Protein AF-A0A0Q8EUJ4-F1 (afdb_monomer)

Sequence (119 aa):
MTDIHDAPGFGDTVRIRHTTETFQAGIAGHEGTVYGFTTPSVTGVETVGALADDFALNVHVEALNAAFWLDPSNIELVSRPDTLTLTVGNKRIVLTRTEDGCQEEIENIVPSRPWWRFW

Structure (mmCIF, N/CA/C/O backbone):
data_AF-A0A0Q8EUJ4-F1
#
_entry.id   AF-A0A0Q8EUJ4-F1
#
loop_
_atom_site.group_PDB
_atom_site.id
_atom_site.type_symbol
_atom_site.label_atom_id
_atom_site.label_alt_id
_atom_site.label_comp_id
_atom_site.label_asym_id
_atom_site.label_entity_id
_atom_site.label_seq_id
_atom_site.pdbx_PDB_ins_code
_atom_site.Cartn_x
_atom_site.Cartn_y
_atom_site.Cartn_z
_atom_site.occupancy
_atom_site.B_iso_or_equiv
_atom_site.auth_seq_id
_atom_site.auth_comp_id
_atom_site.auth_asym_id
_atom_site.auth_atom_id
_atom_site.pdbx_PDB_model_num
ATOM 1 N N . MET A 1 1 ? 10.032 18.278 9.666 1.00 36.12 1 MET A N 1
ATOM 2 C CA . MET A 1 1 ? 9.760 18.387 8.223 1.00 36.12 1 MET A CA 1
ATOM 3 C C . MET A 1 1 ? 10.194 17.062 7.641 1.00 36.12 1 MET A C 1
ATOM 5 O O . MET A 1 1 ? 11.383 16.863 7.449 1.00 36.12 1 MET A O 1
ATOM 9 N N . THR A 1 2 ? 9.272 16.103 7.587 1.00 39.72 2 THR A N 1
ATOM 10 C CA . THR A 1 2 ? 9.545 14.778 7.020 1.00 39.72 2 THR A CA 1
ATOM 11 C C . THR A 1 2 ? 9.752 14.979 5.530 1.00 39.72 2 THR A C 1
ATOM 13 O O . THR A 1 2 ? 8.941 15.653 4.894 1.00 39.72 2 THR A O 1
ATOM 16 N N . ASP A 1 3 ? 10.871 14.494 5.013 1.00 41.16 3 ASP A N 1
ATOM 17 C CA . ASP A 1 3 ? 11.167 14.562 3.594 1.00 41.16 3 ASP A CA 1
ATOM 18 C C . ASP A 1 3 ? 10.051 13.837 2.823 1.00 41.16 3 ASP A C 1
ATOM 20 O O . ASP A 1 3 ? 9.661 12.724 3.182 1.00 41.16 3 ASP A O 1
ATOM 24 N N . ILE A 1 4 ? 9.502 14.473 1.786 1.00 51.75 4 ILE A N 1
ATOM 25 C C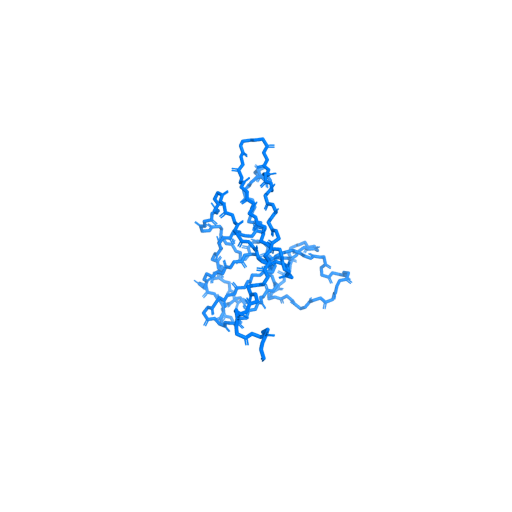A . ILE A 1 4 ? 8.439 13.889 0.946 1.00 51.75 4 ILE A CA 1
ATOM 26 C C . ILE A 1 4 ? 8.973 12.626 0.233 1.00 51.75 4 ILE A C 1
ATOM 28 O O . ILE A 1 4 ? 8.201 11.785 -0.221 1.00 51.75 4 ILE A O 1
ATOM 32 N N . HIS A 1 5 ? 10.298 12.448 0.202 1.00 52.12 5 HIS A N 1
ATOM 33 C CA . HIS A 1 5 ? 10.989 11.280 -0.335 1.00 52.12 5 HIS A CA 1
ATOM 34 C C . HIS A 1 5 ? 10.853 9.981 0.490 1.00 52.12 5 HIS A C 1
ATOM 36 O O . HIS A 1 5 ? 11.105 8.902 -0.053 1.00 52.12 5 HIS A O 1
ATOM 42 N N . ASP A 1 6 ? 10.397 10.035 1.748 1.00 68.06 6 ASP A N 1
ATOM 43 C CA . ASP A 1 6 ? 10.297 8.842 2.612 1.00 68.06 6 ASP A CA 1
ATOM 44 C C . ASP A 1 6 ? 8.879 8.278 2.783 1.00 68.06 6 ASP A C 1
ATOM 46 O O . ASP A 1 6 ? 8.702 7.219 3.389 1.00 68.06 6 ASP A O 1
ATOM 50 N N . ALA A 1 7 ? 7.855 8.921 2.215 1.00 79.75 7 ALA A N 1
ATOM 51 C CA . ALA A 1 7 ? 6.502 8.373 2.246 1.00 79.75 7 ALA A CA 1
ATOM 52 C C . ALA A 1 7 ? 6.419 7.074 1.409 1.00 79.75 7 ALA A C 1
ATOM 54 O O . ALA A 1 7 ? 6.952 7.037 0.294 1.00 79.75 7 ALA A O 1
ATOM 55 N N . PRO A 1 8 ? 5.758 6.007 1.903 1.00 90.88 8 PRO A N 1
ATOM 56 C CA . PRO A 1 8 ? 5.537 4.805 1.109 1.00 90.88 8 PRO A CA 1
ATOM 57 C C . PRO A 1 8 ? 4.744 5.110 -0.163 1.00 90.88 8 PRO A C 1
ATOM 59 O O . PRO A 1 8 ? 3.720 5.793 -0.121 1.00 90.88 8 PRO A O 1
ATOM 62 N N . GLY A 1 9 ? 5.211 4.586 -1.292 1.00 91.06 9 GLY A N 1
ATOM 63 C CA . GLY A 1 9 ? 4.607 4.795 -2.603 1.00 91.06 9 GLY A CA 1
ATOM 64 C C . GLY A 1 9 ? 4.385 3.495 -3.362 1.00 91.06 9 GLY A C 1
ATOM 65 O O . GLY A 1 9 ? 4.672 2.408 -2.873 1.00 91.06 9 GLY A O 1
ATOM 66 N N . PHE A 1 10 ? 3.868 3.608 -4.584 1.00 92.38 10 PHE A N 1
ATOM 67 C CA . PHE A 1 10 ? 3.594 2.462 -5.450 1.00 92.38 10 PHE A CA 1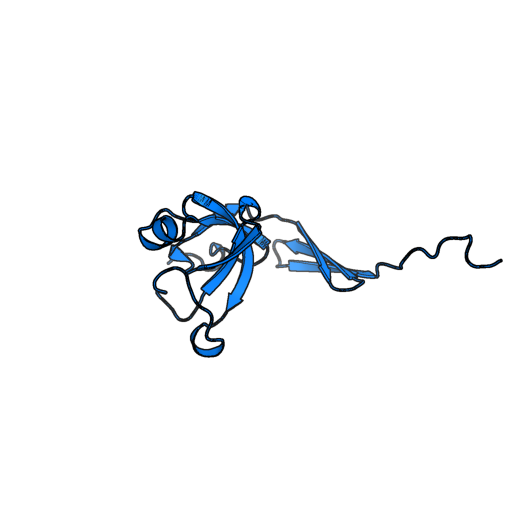
ATOM 68 C C . PHE A 1 10 ? 4.787 1.491 -5.550 1.00 92.38 10 PHE A C 1
ATOM 70 O O . PHE A 1 10 ? 5.920 1.907 -5.800 1.00 92.38 10 PHE A O 1
ATOM 77 N N . GLY A 1 11 ? 4.514 0.198 -5.361 1.00 93.50 11 GLY A N 1
ATOM 78 C CA . GLY A 1 11 ? 5.504 -0.879 -5.384 1.00 93.50 11 GLY A CA 1
ATOM 79 C C . GLY A 1 11 ? 6.316 -1.049 -4.098 1.00 93.50 11 GLY A C 1
ATOM 80 O O . GLY A 1 11 ? 7.042 -2.036 -3.986 1.00 93.50 11 GLY A O 1
ATOM 81 N N . ASP A 1 12 ? 6.198 -0.141 -3.127 1.00 95.44 12 ASP A N 1
ATOM 82 C CA . ASP A 1 12 ? 6.854 -0.300 -1.831 1.00 95.44 12 ASP A CA 1
ATOM 83 C C . ASP A 1 12 ? 6.185 -1.432 -1.034 1.00 95.44 12 ASP A C 1
ATOM 85 O O . ASP A 1 12 ? 4.958 -1.598 -1.047 1.00 95.44 12 ASP A O 1
ATOM 89 N N . THR A 1 13 ? 7.002 -2.206 -0.317 1.00 97.06 13 THR A N 1
ATOM 90 C CA . THR A 1 13 ? 6.522 -3.145 0.699 1.00 97.06 13 THR A CA 1
ATOM 91 C C . THR A 1 13 ? 6.380 -2.396 2.009 1.00 97.06 13 THR A C 1
ATOM 93 O O . THR A 1 13 ? 7.309 -1.723 2.465 1.00 97.06 13 THR A O 1
ATOM 96 N N . VAL A 1 14 ? 5.220 -2.532 2.631 1.00 97.88 14 VAL A N 1
ATOM 97 C CA . VAL A 1 14 ? 4.864 -1.851 3.870 1.00 97.88 14 VAL A CA 1
ATOM 98 C C . VAL A 1 14 ? 4.340 -2.846 4.888 1.00 97.88 14 VAL A C 1
ATOM 100 O O . VAL A 1 14 ? 3.803 -3.889 4.522 1.00 97.88 14 VAL A O 1
ATOM 103 N N . ARG A 1 15 ? 4.453 -2.507 6.169 1.00 98.19 15 ARG A N 1
ATOM 104 C CA . ARG A 1 15 ? 3.775 -3.211 7.255 1.00 98.19 15 ARG A CA 1
ATOM 105 C C . ARG A 1 15 ? 2.662 -2.339 7.805 1.00 98.19 15 ARG A C 1
ATOM 107 O O . ARG A 1 15 ? 2.824 -1.132 7.972 1.00 98.19 15 ARG A O 1
ATOM 114 N N . ILE A 1 16 ? 1.520 -2.951 8.077 1.00 98.12 16 ILE A N 1
ATOM 115 C CA . ILE A 1 16 ? 0.373 -2.268 8.666 1.00 98.12 16 ILE A CA 1
ATOM 116 C C . ILE A 1 16 ? 0.617 -2.138 10.169 1.00 98.12 16 ILE A C 1
ATOM 118 O O . ILE A 1 16 ? 0.851 -3.130 10.864 1.00 98.12 16 ILE A O 1
ATOM 122 N N . ARG A 1 17 ? 0.572 -0.909 10.688 1.00 97.62 17 ARG A N 1
ATOM 123 C CA . ARG A 1 17 ? 0.792 -0.627 12.110 1.00 97.62 17 ARG A CA 1
ATOM 124 C C . ARG A 1 17 ? -0.314 -1.223 12.970 1.00 97.62 17 ARG A C 1
ATOM 126 O O . ARG A 1 17 ? -1.451 -1.385 12.531 1.00 97.62 17 ARG A O 1
ATOM 133 N N . HIS A 1 18 ? 0.012 -1.487 14.231 1.00 97.50 18 HIS A N 1
ATOM 134 C CA . HIS A 1 18 ? -0.974 -1.853 15.242 1.00 97.50 18 HIS A CA 1
ATOM 135 C C . HIS A 1 18 ? -1.706 -0.609 15.755 1.00 97.50 18 HIS A C 1
ATOM 137 O O . HIS A 1 18 ? -1.171 0.136 16.575 1.00 97.50 18 HIS A O 1
ATOM 143 N N . THR A 1 19 ? -2.940 -0.417 15.297 1.00 96.25 19 THR A N 1
ATOM 144 C CA . THR A 1 19 ? -3.913 0.522 15.864 1.00 96.25 19 THR A CA 1
ATOM 145 C C . THR A 1 19 ? -5.175 -0.241 16.253 1.00 96.25 19 THR A C 1
ATOM 147 O O . THR A 1 19 ? -5.312 -1.431 15.958 1.00 96.25 19 THR A O 1
ATOM 150 N N . THR A 1 20 ? -6.109 0.423 16.934 1.00 97.06 20 THR A N 1
ATOM 151 C CA . THR A 1 20 ? -7.403 -0.184 17.271 1.00 97.06 20 THR A CA 1
ATOM 152 C C . THR A 1 20 ? -8.143 -0.621 16.006 1.00 97.06 20 THR A C 1
ATOM 154 O O . THR A 1 20 ? -8.658 -1.733 15.940 1.00 97.06 20 THR A O 1
ATOM 157 N N . GLU A 1 21 ? -8.150 0.231 14.986 1.00 97.25 21 GLU A N 1
ATOM 158 C CA . GLU A 1 21 ? -8.877 0.053 13.733 1.00 97.25 21 GLU A CA 1
ATOM 159 C C . GLU A 1 21 ? -8.264 -1.073 12.894 1.00 97.25 21 GLU A C 1
ATOM 161 O O . GLU A 1 21 ? -8.978 -1.970 12.445 1.00 97.25 21 GLU A O 1
ATOM 166 N N . THR A 1 22 ? -6.935 -1.091 12.736 1.00 97.75 22 THR A N 1
ATOM 167 C CA . THR A 1 22 ? -6.249 -2.144 11.968 1.00 97.75 22 THR A CA 1
ATOM 168 C C . THR A 1 22 ? -6.288 -3.494 12.683 1.00 97.75 22 THR A C 1
ATOM 170 O O . THR A 1 22 ? -6.347 -4.539 12.031 1.00 97.75 22 THR A O 1
ATOM 173 N N . PHE A 1 23 ? -6.298 -3.498 14.021 1.00 97.81 23 PHE A N 1
ATOM 174 C CA . PHE A 1 23 ? -6.473 -4.713 14.812 1.00 97.81 23 PHE A CA 1
ATOM 175 C C . PHE A 1 23 ? -7.892 -5.271 14.674 1.00 97.81 23 PHE A C 1
ATOM 177 O O . PHE A 1 23 ? -8.056 -6.465 14.436 1.00 97.81 23 PHE A O 1
ATOM 184 N N . GLN A 1 24 ? -8.917 -4.419 14.763 1.00 97.50 24 GLN A N 1
ATOM 185 C CA . GLN A 1 24 ? -10.316 -4.822 14.577 1.00 97.50 24 GLN A CA 1
ATOM 186 C C . GLN A 1 24 ? -10.600 -5.323 13.159 1.00 97.50 24 GLN A C 1
ATOM 188 O O . GLN A 1 24 ? -11.367 -6.267 12.990 1.00 97.50 24 GLN A O 1
ATOM 193 N N . ALA A 1 25 ? -9.946 -4.738 12.155 1.00 96.62 25 ALA A N 1
ATOM 194 C CA . ALA A 1 25 ? -9.999 -5.212 10.777 1.00 96.62 25 ALA A CA 1
ATOM 195 C C . ALA A 1 25 ? -9.213 -6.520 10.545 1.00 96.62 25 ALA A C 1
ATOM 197 O O . ALA A 1 25 ? -9.311 -7.102 9.469 1.00 96.62 25 ALA A O 1
ATOM 198 N N . GLY A 1 26 ? -8.440 -6.996 11.530 1.00 97.88 26 GLY A N 1
ATOM 199 C CA . GLY A 1 26 ? -7.658 -8.230 11.424 1.00 97.88 26 GLY A CA 1
ATOM 200 C C . GLY A 1 26 ? -6.434 -8.123 10.512 1.00 97.88 26 GLY A C 1
ATOM 201 O O . GLY A 1 26 ? -5.947 -9.142 10.034 1.00 97.88 26 GLY A O 1
ATOM 202 N N . ILE A 1 27 ? -5.942 -6.905 10.258 1.00 98.25 27 ILE A N 1
ATOM 203 C CA . ILE A 1 27 ? -4.842 -6.639 9.314 1.00 98.25 27 ILE A CA 1
ATOM 204 C C . ILE A 1 27 ? -3.578 -6.086 9.983 1.00 98.25 27 ILE A C 1
ATOM 206 O O . ILE A 1 27 ? -2.541 -5.964 9.336 1.00 98.25 27 ILE A O 1
ATOM 210 N N . ALA A 1 28 ? -3.639 -5.744 11.272 1.00 98.12 28 ALA A N 1
ATOM 211 C CA . ALA A 1 28 ? -2.490 -5.230 12.010 1.00 98.12 28 ALA A CA 1
ATOM 212 C C . ALA A 1 28 ? -1.296 -6.201 11.980 1.00 98.12 28 ALA A C 1
ATOM 214 O O . ALA A 1 28 ? -1.448 -7.398 12.221 1.00 98.12 28 ALA A O 1
ATOM 215 N N . GLY A 1 29 ? -0.103 -5.673 11.710 1.00 98.00 29 GLY A N 1
ATOM 216 C CA . GLY A 1 29 ? 1.145 -6.433 11.653 1.00 98.00 29 GLY A CA 1
ATOM 217 C C . GLY A 1 29 ? 1.390 -7.168 10.332 1.00 98.00 29 GLY A C 1
ATOM 218 O O . GLY A 1 29 ? 2.516 -7.607 10.099 1.00 98.00 29 GLY A O 1
ATOM 219 N N . HIS A 1 30 ? 0.393 -7.273 9.447 1.00 98.38 30 HIS A N 1
ATOM 220 C CA . HIS A 1 30 ? 0.593 -7.855 8.123 1.00 98.38 30 HIS A CA 1
ATOM 221 C C . HIS A 1 30 ? 1.440 -6.946 7.228 1.00 98.38 30 HIS A C 1
ATOM 223 O O . HIS A 1 30 ? 1.339 -5.717 7.274 1.00 98.38 30 HIS A O 1
ATOM 229 N N . GLU A 1 31 ? 2.260 -7.572 6.387 1.00 98.38 31 GLU A N 1
ATOM 230 C CA . GLU A 1 31 ? 2.954 -6.905 5.291 1.00 98.38 31 GLU A CA 1
ATOM 231 C C . GLU A 1 31 ? 2.119 -6.947 4.013 1.00 98.38 31 GLU A C 1
ATOM 233 O O . GLU A 1 31 ? 1.374 -7.899 3.764 1.00 98.38 31 GLU A O 1
ATOM 238 N N . GLY A 1 32 ? 2.267 -5.916 3.191 1.00 97.75 32 GLY A N 1
ATOM 239 C CA . GLY A 1 32 ? 1.621 -5.822 1.894 1.00 97.75 32 GLY A CA 1
ATOM 240 C C . GLY A 1 32 ? 2.370 -4.900 0.944 1.00 97.75 32 GLY A C 1
ATOM 241 O O . GLY A 1 32 ? 3.336 -4.235 1.322 1.00 97.75 32 GLY A O 1
ATOM 242 N N . THR A 1 33 ? 1.916 -4.859 -0.302 1.00 97.62 33 THR A N 1
ATOM 243 C CA . THR A 1 33 ? 2.486 -4.005 -1.348 1.00 97.62 33 THR A CA 1
ATOM 244 C C . THR A 1 33 ? 1.537 -2.861 -1.661 1.00 97.62 33 THR A C 1
ATOM 246 O O . THR A 1 33 ? 0.335 -3.067 -1.832 1.00 97.62 33 THR A O 1
ATOM 249 N N . VAL A 1 34 ? 2.073 -1.647 -1.769 1.00 97.56 34 VAL A N 1
ATOM 250 C CA . VAL A 1 34 ? 1.285 -0.476 -2.163 1.00 97.56 34 VAL A CA 1
ATOM 251 C C . VAL A 1 34 ? 0.981 -0.537 -3.662 1.00 97.56 34 VAL A C 1
ATOM 253 O O . VAL A 1 34 ? 1.890 -0.512 -4.490 1.00 97.56 34 VAL A O 1
ATOM 256 N N . TYR A 1 35 ? -0.298 -0.590 -4.028 1.00 95.00 35 TYR A N 1
ATOM 257 C CA . TYR A 1 35 ? -0.763 -0.675 -5.422 1.00 95.00 35 TYR A CA 1
ATOM 258 C C . TYR A 1 35 ? -1.258 0.655 -5.986 1.00 95.00 35 TYR A C 1
ATOM 260 O O . TYR A 1 35 ? -1.444 0.787 -7.194 1.00 95.00 35 TYR A O 1
ATOM 268 N N . GLY A 1 36 ? -1.428 1.667 -5.143 1.00 94.88 36 GLY A N 1
ATOM 269 C CA . GLY A 1 36 ? -1.800 2.997 -5.596 1.00 94.88 36 GLY A CA 1
ATOM 270 C C . GLY A 1 36 ? -2.254 3.887 -4.458 1.00 94.88 36 GLY A C 1
ATOM 271 O O . GLY A 1 36 ? -2.131 3.540 -3.284 1.00 94.88 36 GLY A O 1
ATOM 272 N N . PHE A 1 37 ? -2.801 5.034 -4.831 1.00 96.62 37 PHE A N 1
ATOM 273 C CA . PHE A 1 37 ? -3.415 5.981 -3.918 1.00 96.62 37 PHE A CA 1
ATOM 274 C C . PHE A 1 37 ? -4.732 6.485 -4.497 1.00 96.62 37 PHE A C 1
ATOM 276 O O . PHE A 1 37 ? -5.008 6.327 -5.687 1.00 96.62 37 PHE A O 1
ATOM 283 N N . THR A 1 38 ? -5.544 7.097 -3.650 1.00 97.06 38 THR A N 1
ATOM 284 C CA . THR A 1 38 ? -6.783 7.745 -4.065 1.00 97.06 38 THR A CA 1
ATOM 285 C C . THR A 1 38 ? -7.088 8.955 -3.190 1.00 97.06 38 THR A C 1
ATOM 287 O O . THR A 1 38 ? -6.471 9.145 -2.142 1.00 97.06 38 THR A O 1
ATOM 290 N N . THR A 1 39 ? -8.068 9.739 -3.632 1.00 97.44 39 THR A N 1
ATOM 291 C CA . THR A 1 39 ? -8.747 10.796 -2.881 1.00 97.44 39 THR A CA 1
ATOM 292 C C . THR A 1 39 ? -10.138 10.264 -2.511 1.00 97.44 39 THR A C 1
ATOM 294 O O . THR A 1 39 ? -11.024 10.205 -3.378 1.00 97.44 39 THR A O 1
ATOM 297 N N . PRO A 1 40 ? -10.339 9.762 -1.280 1.00 97.31 40 PRO A N 1
ATOM 298 C CA . PRO A 1 40 ? -11.570 9.075 -0.895 1.00 97.31 40 PRO A CA 1
ATOM 299 C C . PRO A 1 40 ? -12.835 9.917 -1.040 1.00 97.31 40 PRO A C 1
ATOM 301 O O . PRO A 1 40 ? -13.860 9.367 -1.435 1.00 97.31 40 PRO A O 1
ATOM 304 N N . SER A 1 41 ? -12.780 11.237 -0.850 1.00 97.12 41 SER A N 1
ATOM 305 C CA . SER A 1 41 ? -13.943 12.108 -1.081 1.00 97.12 41 SER A CA 1
ATOM 306 C C . SER A 1 41 ? -14.446 12.097 -2.532 1.00 97.12 41 SER A C 1
ATOM 308 O O . SER A 1 41 ? -15.632 12.317 -2.776 1.00 97.12 41 SER A O 1
ATOM 310 N N . VAL A 1 42 ? -13.563 11.809 -3.496 1.00 97.75 42 VAL A N 1
ATOM 311 C CA . VAL A 1 42 ? -13.880 11.748 -4.932 1.00 97.75 42 VAL A CA 1
ATOM 312 C C . VAL A 1 42 ? -14.335 10.350 -5.342 1.00 97.75 42 VAL A C 1
ATOM 314 O O . VAL A 1 42 ? -15.220 10.204 -6.183 1.00 97.75 42 VAL A O 1
ATOM 317 N N . THR A 1 43 ? -13.718 9.315 -4.773 1.00 96.81 43 THR A N 1
ATOM 318 C CA . THR A 1 43 ? -13.943 7.919 -5.187 1.00 96.81 43 THR A CA 1
ATOM 319 C C . THR A 1 43 ? -14.963 7.171 -4.334 1.00 96.81 43 THR A C 1
ATOM 321 O O . THR A 1 43 ? -15.510 6.170 -4.790 1.00 96.81 43 THR A O 1
ATOM 324 N N . GLY A 1 44 ? -15.237 7.645 -3.118 1.00 95.69 44 GLY A N 1
ATOM 325 C CA . GLY A 1 44 ? -16.159 7.017 -2.174 1.00 95.69 44 GLY A CA 1
ATOM 326 C C . GLY A 1 44 ? -15.671 5.676 -1.623 1.00 95.69 44 GLY A C 1
ATOM 327 O O . GLY A 1 44 ? -16.495 4.874 -1.189 1.00 95.69 44 GLY A O 1
ATOM 328 N N . VAL A 1 45 ? -14.363 5.395 -1.676 1.00 96.75 45 VAL A N 1
ATOM 329 C CA . VAL A 1 45 ? -13.817 4.140 -1.142 1.00 96.75 45 VAL A CA 1
ATOM 330 C C . VAL A 1 45 ? -13.956 4.083 0.377 1.00 96.75 45 VAL A C 1
ATOM 332 O O . VAL A 1 45 ? -13.790 5.087 1.069 1.00 96.75 45 VAL A O 1
ATOM 335 N N . GLU A 1 46 ? -14.223 2.889 0.898 1.00 96.75 46 GLU A N 1
ATOM 336 C CA . GLU A 1 46 ? -14.187 2.635 2.334 1.00 96.75 46 GLU A CA 1
ATOM 337 C C . GLU A 1 46 ? -12.739 2.467 2.799 1.00 96.75 46 GLU A C 1
ATOM 339 O O . GLU A 1 46 ? -11.951 1.757 2.166 1.00 96.75 46 GLU A O 1
ATOM 344 N N . THR A 1 47 ? -12.395 3.122 3.907 1.00 97.56 47 THR A N 1
ATOM 345 C CA . THR A 1 47 ? -11.055 3.082 4.496 1.00 97.56 47 THR A CA 1
ATOM 346 C C . THR A 1 47 ? -11.059 2.372 5.835 1.00 97.56 47 THR A C 1
ATOM 348 O O . THR A 1 47 ? -12.026 2.431 6.596 1.00 97.56 47 THR A O 1
ATOM 351 N N . VAL A 1 48 ? 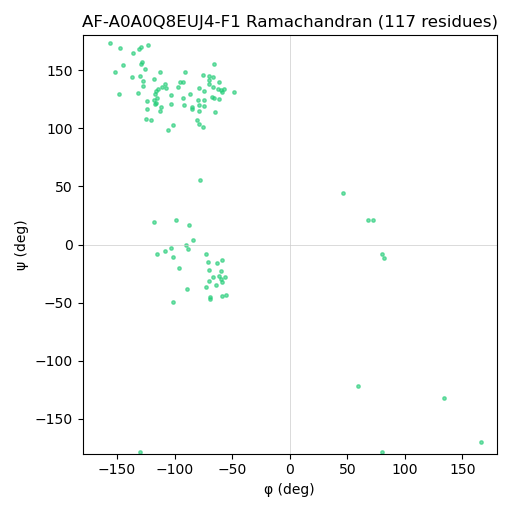-9.947 1.711 6.149 1.00 97.69 48 VAL A N 1
ATOM 352 C CA . VAL A 1 48 ? -9.754 1.120 7.470 1.00 97.69 48 VAL A CA 1
ATOM 353 C C . VAL A 1 48 ? -9.303 2.213 8.429 1.00 97.69 48 VAL A C 1
ATOM 355 O O . VAL A 1 48 ? -8.161 2.675 8.384 1.00 97.69 48 VAL A O 1
ATOM 358 N N . GLY A 1 49 ? -10.225 2.605 9.304 1.00 93.56 49 GLY A N 1
ATOM 359 C CA . GLY A 1 49 ? -10.032 3.694 10.251 1.00 93.56 49 GLY A CA 1
ATOM 360 C C . GLY A 1 49 ? -10.224 5.079 9.637 1.00 93.56 49 GLY A C 1
ATOM 361 O O . GLY A 1 49 ? -10.588 5.230 8.468 1.00 93.56 49 GLY A O 1
ATOM 362 N N . ALA A 1 50 ? -10.015 6.096 10.472 1.00 93.56 50 ALA A N 1
ATOM 363 C CA . ALA A 1 50 ? -10.089 7.488 10.057 1.00 93.56 50 ALA A CA 1
ATOM 364 C C . ALA A 1 50 ? -8.844 7.885 9.257 1.00 93.56 50 ALA A C 1
ATOM 366 O O . ALA A 1 50 ? -7.738 7.428 9.547 1.00 93.56 50 ALA A O 1
ATOM 367 N N . LEU A 1 51 ? -9.043 8.770 8.285 1.00 95.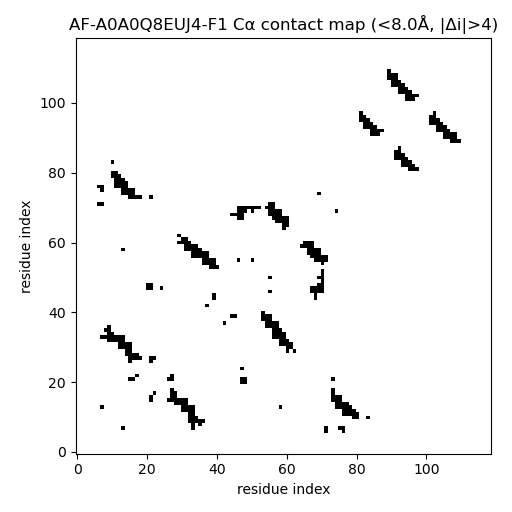12 51 LEU A N 1
ATOM 368 C CA . LEU A 1 51 ? -7.957 9.402 7.551 1.00 95.12 51 LEU A CA 1
ATOM 369 C C . LEU A 1 51 ? -7.628 10.753 8.182 1.00 95.12 51 LEU A C 1
ATOM 371 O O . LEU A 1 51 ? -8.536 11.490 8.579 1.00 95.12 51 LEU A O 1
ATOM 375 N N . ALA A 1 52 ? -6.342 11.074 8.265 1.00 93.88 52 ALA A N 1
ATOM 376 C CA . ALA A 1 52 ? -5.873 12.391 8.673 1.00 93.88 52 ALA A CA 1
ATOM 377 C C . ALA A 1 52 ? -6.122 13.431 7.571 1.00 93.88 52 ALA A C 1
ATOM 379 O O . ALA A 1 52 ? -6.496 14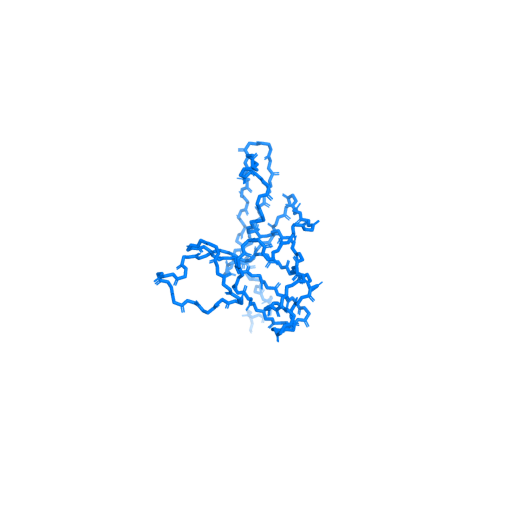.564 7.868 1.00 93.88 52 ALA A O 1
ATOM 380 N N . ASP A 1 53 ? -5.972 13.008 6.314 1.00 94.19 53 ASP A N 1
ATOM 381 C CA . ASP A 1 53 ? -6.147 13.815 5.110 1.00 94.19 53 ASP A CA 1
ATOM 382 C C . ASP A 1 53 ? -7.049 13.090 4.098 1.00 94.19 53 ASP A C 1
ATOM 384 O O . ASP A 1 53 ? -7.313 11.896 4.210 1.00 94.19 53 ASP A O 1
ATOM 388 N N . ASP A 1 54 ? -7.510 13.785 3.057 1.00 96.50 54 ASP A N 1
ATOM 389 C CA . ASP A 1 54 ? -8.290 13.183 1.963 1.00 96.50 54 ASP A CA 1
ATOM 390 C C . ASP A 1 54 ? -7.391 12.411 0.974 1.00 96.50 54 ASP A C 1
ATOM 392 O O . ASP A 1 54 ? -7.332 12.681 -0.228 1.00 96.50 54 ASP A O 1
ATOM 396 N N . PHE A 1 55 ? -6.624 11.468 1.518 1.00 95.75 55 PHE A N 1
ATOM 397 C CA . PHE A 1 55 ? -5.638 10.661 0.819 1.00 95.75 55 PHE A CA 1
ATOM 398 C C . PHE A 1 55 ? -5.546 9.278 1.465 1.00 95.75 55 PHE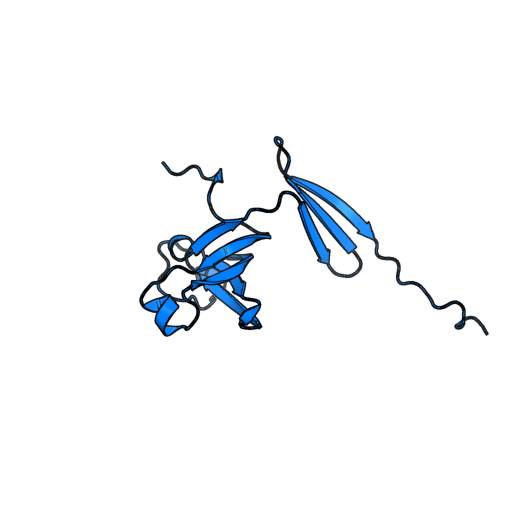 A C 1
ATOM 400 O O . PHE A 1 55 ? -5.368 9.158 2.675 1.00 95.75 55 PHE A O 1
ATOM 407 N N . ALA A 1 56 ? -5.631 8.223 0.657 1.00 97.31 56 ALA A N 1
ATOM 408 C CA . ALA A 1 56 ? -5.476 6.852 1.135 1.00 97.31 56 ALA A CA 1
ATOM 409 C C . ALA A 1 56 ? -4.607 6.030 0.186 1.00 97.31 56 ALA A C 1
ATOM 411 O O . ALA A 1 56 ? -4.698 6.175 -1.034 1.00 97.31 56 ALA A O 1
ATOM 412 N N . LEU A 1 57 ? -3.804 5.129 0.750 1.00 97.81 57 LEU A N 1
ATOM 413 C CA . LEU A 1 57 ? -2.976 4.176 0.016 1.00 97.81 57 LEU A CA 1
ATOM 414 C C . LEU A 1 57 ? -3.682 2.825 -0.081 1.00 97.81 57 LEU A C 1
ATOM 416 O O . LEU A 1 57 ? -4.230 2.336 0.905 1.00 97.81 57 LEU A O 1
ATOM 420 N N . ASN A 1 58 ? -3.653 2.214 -1.267 1.00 98.19 58 ASN A N 1
ATOM 421 C CA . ASN A 1 58 ? -4.114 0.844 -1.464 1.00 98.19 58 ASN A CA 1
ATOM 422 C C . ASN A 1 58 ? -2.985 -0.117 -1.123 1.00 98.19 58 ASN A C 1
ATOM 424 O O . ASN A 1 58 ? -1.968 -0.123 -1.815 1.00 98.19 58 ASN A O 1
ATOM 428 N N . VAL A 1 59 ? -3.170 -0.940 -0.100 1.00 98.38 59 VAL A N 1
ATOM 429 C CA . VAL A 1 59 ? -2.197 -1.960 0.294 1.00 98.38 59 VAL A CA 1
ATOM 430 C C . VAL A 1 59 ? -2.792 -3.332 0.028 1.00 98.38 59 VAL A C 1
ATOM 432 O O . VAL A 1 59 ? -3.782 -3.707 0.656 1.00 98.38 59 VAL A O 1
ATOM 435 N N . HIS A 1 60 ? -2.190 -4.080 -0.894 1.00 98.12 60 HIS A N 1
ATOM 436 C CA . HIS A 1 60 ? -2.534 -5.476 -1.135 1.00 98.12 60 HIS A CA 1
ATOM 437 C C . HIS A 1 60 ? -1.763 -6.378 -0.170 1.00 98.12 60 HIS A C 1
ATOM 439 O O . HIS A 1 60 ? -0.533 -6.398 -0.176 1.00 98.12 60 HIS A O 1
ATOM 445 N N . VAL A 1 61 ? -2.491 -7.115 0.664 1.00 98.06 61 VAL A N 1
ATOM 446 C CA . VAL A 1 61 ? -1.947 -8.062 1.637 1.00 98.06 61 VAL A CA 1
ATOM 447 C C . VAL A 1 61 ? -2.092 -9.469 1.069 1.00 98.06 61 VAL A C 1
ATOM 449 O O . VAL A 1 61 ? -3.172 -10.060 1.123 1.00 98.06 61 VAL A O 1
ATOM 452 N N . GLU A 1 62 ? -0.988 -10.021 0.562 1.00 95.00 62 GLU A N 1
ATOM 453 C CA . GLU A 1 62 ? -0.947 -11.345 -0.080 1.00 95.00 62 GLU A CA 1
ATOM 454 C C . GLU A 1 62 ? -1.487 -12.448 0.843 1.00 95.00 62 GLU A C 1
ATOM 456 O O . GLU A 1 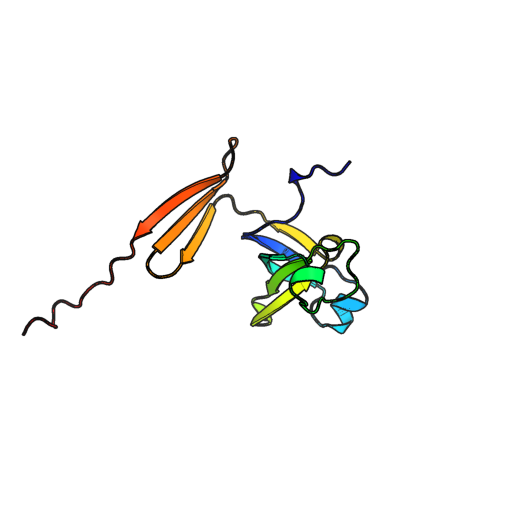62 ? -2.306 -13.269 0.440 1.00 95.00 62 GLU A O 1
ATOM 461 N N . ALA A 1 63 ? -1.103 -12.420 2.126 1.00 95.94 63 ALA A N 1
ATOM 462 C CA . ALA A 1 63 ? -1.525 -13.412 3.120 1.00 95.94 63 ALA A CA 1
ATOM 463 C C . ALA A 1 63 ? -3.051 -13.480 3.319 1.00 95.94 63 ALA A C 1
ATOM 465 O O . ALA A 1 63 ? -3.567 -14.495 3.782 1.00 95.94 63 ALA A O 1
ATOM 466 N N . LEU A 1 64 ? -3.761 -12.399 2.986 1.00 97.31 64 LEU A N 1
ATOM 467 C CA . LEU A 1 64 ? -5.213 -12.287 3.096 1.00 97.31 64 LEU A CA 1
ATOM 468 C C . LEU A 1 64 ? -5.900 -12.297 1.725 1.00 97.31 64 LEU A C 1
ATOM 470 O O . LEU A 1 64 ? -7.128 -12.310 1.668 1.00 97.31 64 LEU A O 1
ATOM 474 N N . ASN A 1 65 ? -5.123 -12.284 0.635 1.00 97.06 65 ASN A N 1
ATOM 475 C CA . ASN A 1 65 ? -5.597 -12.122 -0.736 1.00 97.06 65 ASN A CA 1
ATOM 476 C C . ASN A 1 65 ? -6.618 -10.970 -0.865 1.00 97.06 65 ASN A C 1
ATOM 478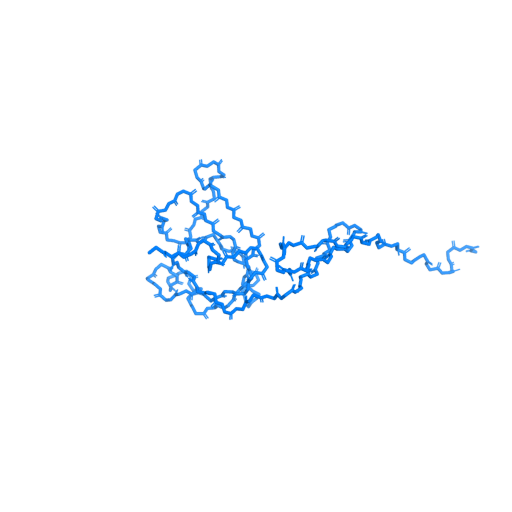 O O . ASN A 1 65 ? -7.684 -11.109 -1.467 1.00 97.06 65 ASN A O 1
ATOM 482 N N . ALA A 1 66 ? -6.316 -9.837 -0.226 1.00 97.69 66 ALA A N 1
ATOM 483 C CA . ALA A 1 66 ? -7.222 -8.701 -0.100 1.00 97.69 66 ALA A CA 1
ATOM 484 C C . ALA A 1 66 ? -6.452 -7.379 -0.139 1.00 97.69 66 ALA A C 1
ATOM 486 O O . ALA A 1 66 ? -5.270 -7.327 0.197 1.00 97.69 66 ALA A O 1
ATOM 487 N N . ALA A 1 67 ? -7.125 -6.306 -0.555 1.00 97.81 67 ALA A N 1
ATOM 488 C CA . ALA A 1 67 ? -6.560 -4.963 -0.566 1.00 97.81 67 ALA A CA 1
ATOM 489 C C . ALA A 1 67 ? -7.345 -4.029 0.355 1.00 97.81 67 ALA A C 1
ATOM 491 O O . ALA A 1 67 ? -8.573 -4.096 0.412 1.00 97.81 67 ALA A O 1
ATOM 492 N N . PHE A 1 68 ? -6.628 -3.140 1.037 1.00 98.38 68 PHE A N 1
ATOM 493 C CA . PHE A 1 68 ? -7.187 -2.223 2.026 1.00 98.38 68 PHE A CA 1
ATOM 494 C C . PHE A 1 68 ? -6.771 -0.788 1.716 1.00 98.38 68 PHE A C 1
ATOM 496 O O . PHE A 1 68 ? -5.629 -0.542 1.328 1.00 98.38 68 PHE A O 1
ATOM 503 N N . TRP A 1 69 ? -7.695 0.154 1.897 1.00 98.25 69 TRP A N 1
ATOM 504 C CA . TRP A 1 69 ? -7.409 1.585 1.818 1.00 98.25 69 TRP A CA 1
ATOM 505 C C . TRP A 1 69 ? -7.070 2.111 3.206 1.00 98.25 69 TRP A C 1
ATOM 507 O O . TRP A 1 69 ? -7.878 2.002 4.130 1.00 98.25 69 TRP A O 1
ATOM 517 N N . LEU A 1 70 ? -5.864 2.648 3.351 1.00 97.81 70 LEU A N 1
ATOM 518 C CA . LEU A 1 70 ? -5.285 3.023 4.637 1.00 97.81 70 LEU A CA 1
ATOM 519 C C . LEU A 1 70 ? -4.745 4.448 4.593 1.00 97.81 70 LEU A C 1
ATOM 521 O O . LEU A 1 70 ? -4.182 4.883 3.586 1.00 97.81 70 LEU A O 1
ATOM 525 N N . ASP A 1 71 ? -4.864 5.139 5.722 1.00 96.44 71 ASP A N 1
ATOM 526 C CA . ASP A 1 71 ? -4.108 6.360 5.969 1.00 96.44 71 ASP A CA 1
ATOM 527 C C . ASP A 1 71 ? -2.593 6.059 5.958 1.00 96.44 71 ASP A C 1
ATOM 529 O O . ASP A 1 71 ? -2.178 5.035 6.519 1.00 96.44 71 ASP A O 1
ATOM 533 N N . PRO A 1 72 ? -1.740 6.925 5.378 1.00 95.62 72 PRO A N 1
ATOM 534 C CA . PRO A 1 72 ? -0.289 6.731 5.396 1.00 95.62 72 PRO A CA 1
ATOM 535 C C . PRO A 1 72 ? 0.316 6.586 6.800 1.00 95.62 72 PRO A C 1
ATOM 537 O O . PRO A 1 72 ? 1.336 5.919 6.965 1.00 95.62 72 PRO A O 1
ATOM 540 N N . SER A 1 73 ? -0.297 7.172 7.832 1.00 94.75 73 SER A N 1
ATOM 541 C CA . SER A 1 73 ? 0.161 7.023 9.216 1.00 94.75 73 SER A CA 1
ATOM 542 C C . SER A 1 73 ? -0.061 5.614 9.776 1.00 94.75 73 SER A C 1
ATOM 544 O O . SER A 1 73 ? 0.673 5.211 10.678 1.00 94.75 73 SER A O 1
ATOM 546 N N . ASN A 1 74 ? -0.984 4.828 9.205 1.00 96.19 74 ASN A N 1
ATOM 547 C CA . ASN A 1 74 ? -1.274 3.445 9.605 1.00 96.19 74 ASN A CA 1
ATOM 548 C C . ASN A 1 74 ? -0.330 2.416 8.975 1.00 96.19 74 ASN A C 1
ATOM 550 O O . ASN A 1 74 ? -0.503 1.214 9.185 1.00 96.19 74 ASN A O 1
ATOM 554 N N . ILE A 1 75 ? 0.678 2.857 8.226 1.00 95.75 75 ILE A N 1
ATOM 555 C CA . ILE A 1 75 ? 1.655 1.980 7.589 1.00 95.75 75 ILE A CA 1
ATOM 556 C C . ILE A 1 75 ? 3.090 2.410 7.911 1.00 95.75 75 ILE A C 1
ATOM 558 O O . ILE A 1 75 ? 3.378 3.550 8.282 1.00 95.75 75 ILE A O 1
ATOM 562 N N . GLU A 1 76 ? 4.010 1.462 7.799 1.00 95.94 76 GLU A N 1
ATOM 563 C CA . GLU A 1 76 ? 5.449 1.684 7.885 1.00 95.94 76 GLU A CA 1
ATOM 564 C C . GLU A 1 76 ? 6.146 1.085 6.666 1.00 95.94 76 GLU A C 1
ATOM 566 O O . GLU A 1 76 ? 5.816 -0.023 6.244 1.00 95.94 76 GLU A O 1
ATOM 571 N N . LEU A 1 77 ? 7.104 1.813 6.090 1.00 95.88 77 LEU A N 1
ATOM 572 C CA . LEU A 1 77 ? 7.922 1.303 4.994 1.00 95.88 77 LEU A CA 1
ATOM 573 C C . LEU A 1 77 ? 8.796 0.147 5.498 1.00 95.88 77 LEU A C 1
ATOM 575 O O . LEU A 1 77 ? 9.532 0.305 6.469 1.00 95.88 77 LEU A O 1
ATOM 579 N N . VAL A 1 78 ? 8.725 -1.001 4.824 1.00 96.50 78 VAL A N 1
ATOM 580 C CA . VAL A 1 78 ? 9.573 -2.173 5.097 1.00 96.50 78 VAL A CA 1
ATOM 581 C C . VAL A 1 78 ? 10.691 -2.257 4.075 1.00 96.50 78 VAL A C 1
ATOM 583 O O . VAL A 1 78 ? 11.855 -2.417 4.436 1.00 96.50 78 VAL A O 1
ATOM 586 N N . SER A 1 79 ? 10.346 -2.150 2.795 1.00 94.56 79 SER A N 1
ATOM 587 C CA . SER A 1 79 ? 11.328 -2.159 1.721 1.00 94.56 79 SER A CA 1
ATOM 588 C C . SER A 1 79 ? 10.832 -1.372 0.518 1.00 94.56 79 SER A C 1
ATOM 590 O O . SER A 1 79 ? 9.637 -1.308 0.224 1.00 94.56 79 SER A O 1
ATOM 592 N N . ARG A 1 80 ? 11.787 -0.778 -0.189 1.00 92.56 80 ARG A N 1
ATOM 593 C CA . ARG A 1 80 ? 11.577 -0.087 -1.453 1.00 92.56 80 ARG A CA 1
ATOM 594 C C . ARG A 1 80 ? 12.446 -0.781 -2.494 1.00 92.56 80 ARG A C 1
ATOM 596 O O . ARG A 1 80 ? 13.664 -0.658 -2.404 1.00 92.56 80 ARG A O 1
ATOM 603 N N . PRO A 1 81 ? 11.869 -1.552 -3.427 1.00 91.12 81 PRO A N 1
ATOM 604 C CA . PRO A 1 81 ? 12.669 -2.213 -4.443 1.00 91.12 81 PRO A CA 1
ATOM 605 C C . PRO A 1 81 ? 13.228 -1.182 -5.432 1.00 91.12 81 PRO A C 1
ATOM 607 O O . PRO A 1 81 ? 12.510 -0.279 -5.874 1.00 91.12 81 PRO A O 1
ATOM 610 N N . ASP A 1 82 ? 14.494 -1.359 -5.814 1.00 92.12 82 ASP A N 1
ATOM 611 C CA . ASP A 1 82 ? 15.140 -0.561 -6.865 1.00 92.12 82 ASP A CA 1
ATOM 612 C C . ASP A 1 82 ? 14.514 -0.832 -8.236 1.00 92.12 82 ASP A C 1
ATOM 614 O O . ASP A 1 82 ? 14.481 0.042 -9.098 1.00 92.12 82 ASP A O 1
ATOM 618 N N . THR A 1 83 ? 13.975 -2.037 -8.433 1.00 93.50 83 THR A N 1
ATOM 619 C CA . THR A 1 83 ? 13.332 -2.451 -9.679 1.00 93.50 83 THR A CA 1
ATOM 620 C C . THR A 1 83 ? 11.984 -3.105 -9.407 1.00 93.50 83 THR A C 1
ATOM 622 O O . THR A 1 83 ? 11.881 -4.042 -8.616 1.00 93.50 83 THR A O 1
ATOM 625 N N . LEU A 1 84 ? 10.954 -2.658 -10.120 1.00 92.12 84 LEU A N 1
ATOM 626 C CA . LEU A 1 84 ? 9.608 -3.218 -10.092 1.00 92.12 84 LEU A CA 1
ATOM 627 C C . LEU A 1 84 ? 9.243 -3.741 -11.482 1.00 92.12 84 LEU A C 1
ATOM 629 O O . LEU A 1 84 ? 9.276 -3.001 -12.460 1.00 92.12 84 LEU A O 1
ATOM 633 N N . THR A 1 85 ? 8.870 -5.017 -11.578 1.00 92.94 85 THR A N 1
ATOM 634 C CA . THR A 1 85 ? 8.350 -5.602 -12.823 1.00 92.94 85 THR A CA 1
ATOM 635 C C . THR A 1 85 ? 6.837 -5.742 -12.741 1.00 92.94 85 THR A C 1
ATOM 637 O O . THR A 1 85 ? 6.313 -6.350 -11.812 1.00 92.94 85 THR A O 1
ATOM 640 N N . LEU A 1 86 ? 6.139 -5.230 -13.749 1.00 90.69 86 LEU A N 1
ATOM 641 C CA . LEU A 1 86 ? 4.687 -5.251 -13.873 1.00 90.69 86 LEU A CA 1
ATOM 642 C C . LEU A 1 86 ? 4.297 -5.882 -15.206 1.00 90.69 86 LEU A C 1
ATOM 644 O O . LEU A 1 86 ? 5.011 -5.768 -16.202 1.00 90.69 86 LEU A O 1
ATOM 648 N N . THR A 1 87 ? 3.128 -6.512 -15.240 1.00 91.56 87 THR A N 1
ATOM 649 C CA . THR A 1 87 ? 2.498 -6.932 -16.493 1.00 91.56 87 THR A CA 1
ATOM 650 C C . THR A 1 87 ? 1.176 -6.200 -16.646 1.00 91.56 87 THR A C 1
ATOM 652 O O . THR A 1 87 ? 0.299 -6.323 -15.796 1.00 91.56 87 THR A O 1
ATOM 655 N N . VAL A 1 88 ? 1.033 -5.440 -17.730 1.00 87.69 88 VAL A N 1
ATOM 656 C CA . VAL A 1 88 ? -0.187 -4.691 -18.054 1.00 87.69 88 VAL A CA 1
ATOM 657 C C . VAL A 1 88 ? -0.638 -5.096 -19.451 1.00 87.69 88 VAL A C 1
ATOM 659 O O . VAL A 1 88 ? -0.002 -4.767 -20.453 1.00 87.69 88 VAL A O 1
ATOM 662 N N . GLY A 1 89 ? -1.734 -5.853 -19.527 1.00 90.56 89 GLY A N 1
ATOM 663 C CA . GLY A 1 89 ? -2.176 -6.460 -20.782 1.00 90.56 89 GLY A CA 1
ATOM 664 C C . GLY A 1 89 ? -1.105 -7.394 -21.355 1.00 90.56 89 GLY A C 1
ATOM 665 O O . GLY A 1 89 ? -0.689 -8.344 -20.701 1.00 90.56 89 GLY A O 1
ATOM 666 N N . ASN A 1 90 ? -0.650 -7.119 -22.579 1.00 91.81 90 ASN A N 1
ATOM 667 C CA . ASN A 1 90 ? 0.428 -7.854 -23.247 1.00 91.81 90 ASN A CA 1
ATOM 668 C C . ASN A 1 90 ? 1.788 -7.148 -23.139 1.00 91.81 90 ASN A C 1
ATOM 670 O O . ASN A 1 90 ? 2.657 -7.377 -23.977 1.00 91.81 90 ASN A O 1
ATOM 674 N N . LYS A 1 91 ? 1.968 -6.256 -22.165 1.00 93.19 91 LYS A N 1
ATOM 675 C CA . LYS A 1 91 ? 3.219 -5.529 -21.967 1.00 93.19 91 LYS A CA 1
ATOM 676 C C . LYS A 1 91 ? 3.853 -5.923 -20.649 1.00 93.19 91 LYS A C 1
ATOM 678 O O . LYS A 1 91 ? 3.176 -5.944 -19.623 1.00 93.19 91 LYS A O 1
ATOM 683 N N . ARG A 1 92 ? 5.154 -6.184 -20.686 1.00 94.62 92 ARG A N 1
ATOM 684 C CA . ARG A 1 92 ? 6.000 -6.216 -19.500 1.00 94.62 92 ARG A CA 1
ATOM 685 C C . ARG A 1 92 ? 6.589 -4.824 -19.327 1.00 94.62 92 ARG A C 1
ATOM 687 O O . ARG A 1 92 ? 7.168 -4.293 -20.267 1.00 94.62 92 ARG A O 1
ATOM 694 N N . ILE A 1 93 ? 6.407 -4.245 -18.151 1.00 94.38 93 ILE A N 1
ATOM 695 C CA . ILE A 1 93 ? 6.953 -2.941 -17.784 1.00 94.38 93 ILE A CA 1
ATOM 696 C C . ILE A 1 93 ? 7.948 -3.178 -16.655 1.00 94.38 93 ILE A C 1
ATOM 698 O O . ILE A 1 93 ? 7.599 -3.801 -15.653 1.00 94.38 93 ILE A O 1
ATOM 702 N N . VAL A 1 94 ? 9.178 -2.710 -16.818 1.00 95.06 94 VAL A N 1
ATOM 703 C CA . VAL A 1 94 ? 10.201 -2.703 -15.772 1.00 95.06 94 VAL A CA 1
ATOM 704 C C . VAL A 1 94 ? 10.451 -1.251 -15.397 1.00 95.06 94 VAL A C 1
ATOM 706 O O . VAL A 1 94 ? 10.827 -0.446 -16.242 1.00 95.06 94 VAL A O 1
ATOM 709 N N . LEU A 1 95 ? 10.183 -0.915 -14.140 1.00 92.38 95 LEU A N 1
ATOM 710 C CA . LEU A 1 95 ? 10.445 0.397 -13.566 1.00 92.38 95 LEU A CA 1
ATOM 711 C C . LEU A 1 95 ? 11.697 0.296 -12.702 1.00 92.38 95 LEU A C 1
ATOM 713 O O . LEU A 1 95 ? 11.706 -0.481 -11.747 1.00 92.38 95 LEU A O 1
ATOM 717 N N . THR A 1 96 ? 12.727 1.071 -13.017 1.00 93.62 96 THR A N 1
ATOM 718 C CA . THR A 1 96 ? 13.992 1.103 -12.277 1.00 93.62 96 THR A CA 1
ATOM 719 C C . THR A 1 96 ? 14.185 2.481 -11.666 1.00 93.62 96 THR A C 1
ATOM 721 O O . THR A 1 96 ? 14.215 3.485 -12.378 1.00 93.62 96 THR A O 1
ATOM 724 N N . ARG A 1 97 ? 14.320 2.544 -10.343 1.00 88.62 97 ARG A N 1
ATOM 725 C CA . ARG A 1 97 ? 14.649 3.777 -9.626 1.00 88.62 97 ARG A CA 1
ATOM 726 C C . ARG A 1 97 ? 16.128 4.100 -9.832 1.00 88.62 97 ARG A C 1
ATOM 728 O O . ARG A 1 97 ? 16.988 3.237 -9.683 1.00 88.62 97 ARG A O 1
ATOM 735 N N . THR A 1 98 ? 16.413 5.346 -10.172 1.00 87.62 98 THR A N 1
ATOM 736 C CA . THR A 1 98 ? 17.755 5.901 -10.364 1.00 87.62 98 THR A CA 1
ATOM 737 C C . THR A 1 98 ? 17.896 7.188 -9.550 1.00 87.62 98 THR A C 1
ATOM 739 O O . THR A 1 98 ? 16.912 7.712 -9.028 1.00 87.62 98 THR A O 1
ATOM 742 N N . GLU A 1 99 ? 19.113 7.728 -9.444 1.00 85.75 99 GLU A N 1
ATOM 743 C CA . GLU A 1 99 ? 19.350 9.023 -8.779 1.00 85.75 99 GLU A CA 1
ATOM 744 C C . GLU A 1 99 ? 18.569 10.174 -9.445 1.00 85.75 99 GLU A C 1
ATOM 746 O O . GLU A 1 99 ? 18.136 11.103 -8.768 1.00 85.75 99 GLU A O 1
ATOM 751 N N . ASP A 1 100 ? 18.322 10.067 -10.755 1.00 85.19 100 ASP A N 1
ATOM 752 C CA . ASP A 1 100 ? 17.608 11.065 -11.560 1.00 85.19 100 ASP A CA 1
ATOM 753 C C . ASP A 1 100 ? 16.082 10.839 -11.628 1.00 85.19 100 ASP A C 1
ATOM 755 O O . ASP A 1 100 ? 15.373 11.603 -12.288 1.00 85.19 100 ASP A O 1
ATOM 759 N N . GLY A 1 101 ? 15.548 9.791 -10.985 1.00 81.06 101 GLY A N 1
ATOM 760 C CA . GLY A 1 101 ? 14.113 9.495 -10.970 1.00 81.06 101 GLY A CA 1
ATOM 761 C C . GLY A 1 101 ? 13.772 8.030 -11.244 1.00 81.06 101 GLY A C 1
ATOM 762 O O . GLY A 1 101 ? 14.291 7.126 -10.600 1.00 81.06 101 GLY A O 1
ATOM 763 N N . CYS A 1 102 ? 12.824 7.778 -12.148 1.00 84.69 102 CYS A N 1
ATOM 764 C CA . CYS A 1 102 ? 12.387 6.428 -12.509 1.00 84.69 102 CYS A CA 1
ATOM 765 C C . CYS A 1 102 ? 12.545 6.228 -14.017 1.00 84.69 102 CYS A C 1
ATOM 767 O O . CYS A 1 102 ? 12.003 7.003 -14.805 1.00 84.69 102 CYS A O 1
ATOM 769 N N . GLN A 1 103 ? 13.295 5.202 -14.408 1.00 91.25 103 GLN A N 1
ATOM 770 C CA . GLN A 1 103 ? 13.408 4.754 -15.790 1.00 91.25 103 GLN A CA 1
ATOM 771 C C . GLN A 1 103 ? 12.388 3.653 -16.059 1.00 91.25 103 GLN A C 1
ATOM 773 O O . GLN A 1 103 ? 12.179 2.776 -15.222 1.00 91.25 103 GLN A O 1
ATOM 778 N N . GLU A 1 104 ? 11.768 3.695 -17.236 1.00 92.50 104 GLU A N 1
ATOM 779 C CA . GLU A 1 104 ? 10.813 2.686 -17.680 1.00 92.50 104 GLU A CA 1
ATOM 780 C C . GLU A 1 104 ? 11.330 1.941 -18.911 1.00 92.50 104 GLU A C 1
ATOM 782 O O . GLU A 1 104 ? 11.758 2.538 -19.899 1.00 92.50 104 GLU A O 1
ATOM 787 N N . GLU A 1 105 ? 11.247 0.618 -18.864 1.00 94.44 105 GLU A N 1
ATOM 788 C CA . GLU A 1 105 ? 11.460 -0.257 -20.009 1.00 94.44 105 GLU A CA 1
ATOM 789 C C . GLU A 1 105 ? 10.165 -1.014 -20.292 1.00 94.44 105 GLU A C 1
ATOM 791 O O . GLU A 1 105 ? 9.556 -1.596 -19.391 1.00 94.44 105 GLU A O 1
ATOM 796 N N . ILE A 1 106 ? 9.718 -0.992 -21.549 1.00 92.38 106 ILE A N 1
ATOM 797 C CA . ILE A 1 106 ? 8.446 -1.591 -21.959 1.00 92.38 106 ILE A CA 1
ATOM 798 C C . ILE A 1 106 ? 8.696 -2.598 -23.076 1.00 92.38 106 ILE A C 1
ATOM 800 O O . ILE A 1 106 ? 9.077 -2.237 -24.190 1.00 92.38 106 ILE A O 1
ATOM 804 N N . GLU A 1 107 ? 8.393 -3.861 -22.804 1.00 91.88 107 GLU A N 1
ATOM 805 C CA . GLU A 1 107 ? 8.491 -4.956 -23.763 1.00 91.88 107 GLU A CA 1
ATOM 806 C C . GLU A 1 107 ? 7.098 -5.463 -24.143 1.00 91.88 107 GLU A C 1
ATOM 808 O O . GLU A 1 107 ? 6.240 -5.694 -23.288 1.00 91.88 107 GLU A O 1
ATOM 813 N N . ASN A 1 108 ? 6.865 -5.692 -25.438 1.00 89.94 108 ASN A N 1
ATOM 814 C CA . ASN A 1 108 ? 5.666 -6.403 -25.877 1.00 89.94 108 ASN A CA 1
ATOM 815 C C . ASN A 1 108 ? 5.866 -7.907 -25.675 1.00 89.94 108 ASN A C 1
ATOM 817 O O . ASN A 1 108 ? 6.733 -8.523 -26.294 1.00 89.94 108 ASN A O 1
ATOM 821 N N . ILE A 1 109 ? 5.003 -8.512 -24.869 1.00 82.94 109 ILE A N 1
ATOM 822 C CA . ILE A 1 109 ? 4.904 -9.957 -24.719 1.00 82.94 109 ILE A CA 1
ATOM 823 C C . ILE A 1 109 ? 4.194 -10.481 -25.968 1.00 82.94 109 ILE A C 1
ATOM 825 O O . ILE A 1 109 ? 2.973 -10.375 -26.112 1.00 82.94 109 ILE A O 1
ATOM 829 N N . VAL A 1 110 ? 4.968 -11.024 -26.908 1.00 77.25 110 VAL A N 1
ATOM 830 C CA . VAL A 1 110 ? 4.420 -11.703 -28.084 1.00 77.25 110 VAL A CA 1
ATOM 831 C C . VAL A 1 110 ? 3.993 -13.109 -27.651 1.00 77.25 110 VAL A C 1
ATOM 833 O O . VAL A 1 110 ? 4.855 -13.905 -27.275 1.00 77.25 110 VAL A O 1
ATOM 836 N N . PRO A 1 111 ? 2.691 -13.453 -27.679 1.00 68.38 111 PRO A N 1
ATOM 837 C CA . PRO A 1 111 ? 2.256 -14.796 -27.320 1.00 68.38 111 PRO A CA 1
ATOM 838 C C . PRO A 1 111 ? 2.885 -15.805 -28.283 1.00 68.38 111 P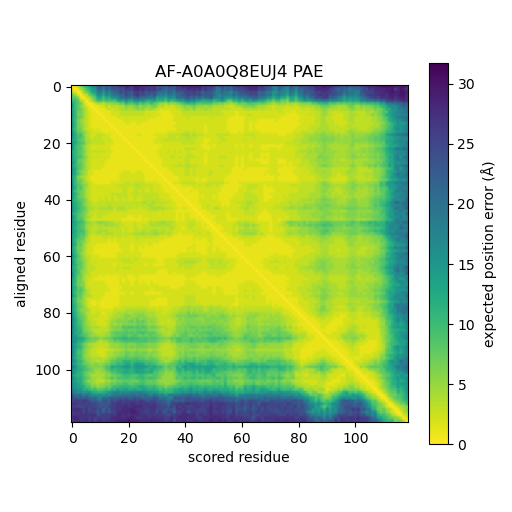RO A C 1
ATOM 840 O O . PRO A 1 111 ? 2.744 -15.683 -29.504 1.00 68.38 111 PRO A O 1
ATOM 843 N N . SER A 1 112 ? 3.580 -16.811 -27.746 1.00 68.38 112 SER A N 1
ATOM 844 C CA . SER A 1 112 ? 4.136 -17.878 -28.571 1.00 68.38 112 SER A CA 1
ATOM 845 C C . SER A 1 112 ? 2.980 -18.654 -29.206 1.00 68.38 112 SER A C 1
ATOM 847 O O . SER A 1 112 ? 2.154 -19.273 -28.534 1.00 68.38 112 SER A O 1
ATOM 849 N N . ARG A 1 113 ? 2.863 -18.589 -30.536 1.00 68.00 113 ARG A N 1
ATOM 850 C CA . ARG A 1 113 ? 1.949 -19.476 -31.256 1.00 68.00 113 ARG A CA 1
ATOM 851 C C . ARG A 1 113 ? 2.575 -20.867 -31.277 1.00 68.00 113 ARG A C 1
ATOM 853 O O . ARG A 1 113 ? 3.701 -20.997 -31.756 1.00 68.00 113 ARG A O 1
ATOM 860 N N . PRO A 1 114 ? 1.878 -21.906 -30.789 1.00 70.69 114 PRO A N 1
ATOM 861 C CA . PRO A 1 114 ? 2.410 -23.251 -30.865 1.00 70.69 114 PRO A CA 1
ATOM 862 C C . PRO A 1 114 ? 2.580 -23.663 -32.329 1.00 70.69 114 PRO A C 1
ATOM 864 O O . PRO A 1 114 ? 1.669 -23.491 -33.142 1.00 70.69 114 PRO A O 1
ATOM 867 N N . TRP A 1 115 ? 3.740 -24.232 -32.645 1.00 65.50 115 TRP A N 1
ATOM 868 C CA . TRP A 1 115 ? 4.154 -24.649 -33.990 1.00 65.50 115 TRP A CA 1
ATOM 869 C C . TRP A 1 115 ? 3.221 -25.685 -34.653 1.00 65.50 115 TRP A C 1
ATOM 871 O O . TRP A 1 115 ? 3.295 -25.894 -35.860 1.00 65.50 115 TRP A O 1
ATOM 881 N N . TRP A 1 116 ? 2.316 -26.307 -33.891 1.00 73.31 116 TRP A N 1
ATOM 882 C CA . TRP A 1 116 ? 1.377 -27.335 -34.351 1.00 73.31 116 TRP A CA 1
ATOM 883 C C . TRP A 1 116 ? 0.042 -26.801 -34.901 1.00 73.31 116 TRP A C 1
ATOM 885 O O . TRP A 1 116 ? -0.757 -27.591 -35.385 1.00 73.31 116 TRP A O 1
ATOM 895 N N . ARG A 1 117 ? -0.229 -25.486 -34.870 1.00 67.94 117 ARG A N 1
ATOM 896 C CA . ARG A 1 117 ? -1.492 -24.902 -35.388 1.00 67.94 117 ARG A CA 1
ATOM 897 C C . ARG A 1 117 ? -1.479 -24.557 -36.890 1.00 67.94 117 ARG A C 1
ATOM 899 O O . ARG A 1 117 ? -2.327 -23.787 -37.331 1.00 67.94 117 ARG A O 1
ATOM 906 N N . PHE A 1 118 ? -0.529 -25.094 -37.658 1.00 64.62 118 PHE A N 1
ATOM 907 C CA . PHE A 1 118 ? -0.372 -24.837 -39.101 1.00 64.62 118 PHE A CA 1
ATOM 908 C C . PHE A 1 118 ? -0.536 -26.093 -39.987 1.00 64.62 118 PHE A C 1
ATOM 910 O O . PHE A 1 118 ? -0.104 -26.069 -41.138 1.00 64.62 118 PHE A O 1
ATOM 917 N N . TRP A 1 119 ? -1.174 -27.155 -39.476 1.00 48.47 119 TRP A N 1
ATOM 918 C CA . TRP A 1 119 ? -1.528 -28.378 -40.215 1.00 48.47 119 TRP A CA 1
ATOM 919 C C . TRP A 1 119 ? -2.952 -28.809 -39.872 1.00 48.47 119 TRP A C 1
ATOM 921 O O . TRP A 1 119 ? -3.311 -28.692 -38.676 1.00 48.47 119 TRP A O 1
#

Mean predicted aligned error: 6.87 Å

Foldseek 3Di:
DPPPVQQAAAQFKKAFDDDPQCVVVVRHGAIFGFHHKDQCVVVVDDARDDEPHSMWTWTQGVVVNDIHTYHSVRIDTDDDDQWDWDDDPQKIWIWGQDPVGIDIDIDGNDPDDPPPPPD

Nearest PDB structures (foldseek):
  2jp1-assembly1_B  TM=6.766E-01  e=8.006E-01  Homo sapiens
  4u2x-assembly3_C  TM=7.167E-01  e=8.955E-01  Ebola virus - Mayinga, Zaire, 1976
  4mq9-assembly1_D  TM=7.058E-01  e=2.745E+00  Thermus thermophilus HB8
  6oy7-assembly1_D  TM=7.297E-01  e=7.111E+00  Thermus thermophilus
  7ljc-assembly1_A  TM=5.679E-01  e=4.296E+00  Homo sapiens

pLDDT: mean 90.02, std 13.19, range [36.12, 98.38]

Solvent-accessible surface area (backbone atoms only — not comparable to full-atom values): 7093 Å² total; per-residue (Å²): 134,80,62,81,85,73,61,81,48,72,67,19,32,30,31,30,40,83,45,74,48,35,47,74,69,72,46,38,67,41,56,26,35,25,77,40,70,50,43,37,87,82,70,68,62,78,54,63,54,80,57,95,55,76,46,30,36,32,34,37,24,70,95,70,76,45,71,45,33,30,28,70,87,50,45,40,78,72,45,73,67,56,63,48,80,46,76,58,90,57,29,40,36,41,40,34,61,51,99,90,44,74,47,79,45,80,43,76,58,74,80,83,75,66,88,73,80,82,118

Radius of gyration: 18.07 Å; Cα contacts (8 Å, |Δi|>4): 217; chains: 1; bounding box: 36×47×58 Å

Secondary structure (DSSP, 8-state):
---GGGS--TT-EEEE---HHHHHTT-TT-EEEEEEEE-HHHH----BS--SSS-EEEEEEGGGTEEEEE-GGGEEEEE--SEEEEEETTEEEEEEEETTEEEEEEEE------TTTT-